Protein AF-A0A522DMA2-F1 (afdb_monomer_lite)

Sequence (103 aa):
MAAADKIDDKDSLLKEAADALDLAQRREDAIKLAFGMVERGKIPAFESYGLFQEKVAMLLEKDLRVVEQALELDVDVPSMGKVASESRPTDLTAAFFHRLTED

pLDDT: mean 76.03, std 19.19, range [38.88, 95.0]

Radius of gyration: 28.17 Å; chains: 1; bounding box: 78×41×78 Å

Secondary structure (DSSP, 8-state):
-HHHHHHHHHHHHHHHHHHHHHHHHHHHHHHHHHHHHHHTTSSPPPSSHHHHHHHHHHHHTS-HHHHHHHHHHTT-S--TT---------S-SHHHHTTSS--

Structure (mmCIF, N/CA/C/O backbone):
data_AF-A0A522DMA2-F1
#
_entry.id   AF-A0A522DMA2-F1
#
loop_
_atom_site.group_PDB
_atom_site.id
_atom_site.type_symbol
_atom_site.label_atom_id
_atom_site.label_alt_id
_atom_site.label_comp_id
_atom_site.label_asym_id
_atom_site.label_entity_id
_atom_site.label_seq_id
_atom_site.pdbx_PDB_ins_code
_atom_site.Cartn_x
_atom_site.Cartn_y
_atom_site.Cartn_z
_atom_site.occupancy
_atom_site.B_iso_or_equiv
_atom_site.auth_seq_id
_atom_site.auth_comp_id
_atom_site.auth_asym_id
_atom_site.auth_atom_id
_atom_site.pdbx_PDB_model_num
ATOM 1 N N . MET A 1 1 ? 29.744 -1.671 -36.058 1.00 54.06 1 MET A N 1
ATOM 2 C CA . MET A 1 1 ? 29.557 -2.289 -34.729 1.00 54.06 1 MET A CA 1
ATOM 3 C C . MET A 1 1 ? 28.885 -1.367 -33.694 1.00 54.06 1 MET A C 1
ATOM 5 O O . MET A 1 1 ? 28.721 -1.801 -32.577 1.00 54.06 1 MET A O 1
ATOM 9 N N . ALA A 1 2 ? 28.428 -0.151 -34.045 1.00 56.53 2 ALA A N 1
ATOM 10 C CA . ALA A 1 2 ? 27.877 0.827 -33.083 1.00 56.53 2 ALA A CA 1
ATOM 11 C C . ALA A 1 2 ? 26.331 0.921 -33.035 1.00 56.53 2 ALA A C 1
ATOM 13 O O . ALA A 1 2 ? 25.785 1.724 -32.288 1.00 56.53 2 ALA A O 1
ATOM 14 N N . ALA A 1 3 ? 25.620 0.168 -33.883 1.00 56.00 3 ALA A N 1
ATOM 15 C CA . ALA A 1 3 ? 24.154 0.181 -33.929 1.00 56.00 3 ALA A CA 1
ATOM 16 C C . ALA A 1 3 ? 23.521 -0.865 -32.997 1.00 56.00 3 ALA A C 1
ATOM 18 O O . ALA A 1 3 ? 22.424 -0.632 -32.512 1.00 56.00 3 ALA A O 1
ATOM 19 N N . ALA A 1 4 ? 24.223 -1.976 -32.736 1.00 55.88 4 ALA A N 1
ATOM 20 C CA . ALA A 1 4 ? 23.774 -3.026 -31.822 1.00 55.88 4 ALA A CA 1
ATOM 21 C C . ALA A 1 4 ? 23.801 -2.546 -30.358 1.00 55.88 4 ALA A C 1
ATOM 23 O O . ALA A 1 4 ? 22.764 -2.591 -29.713 1.00 55.88 4 ALA A O 1
ATOM 24 N N . ASP A 1 5 ? 24.907 -1.929 -29.909 1.00 60.66 5 ASP A N 1
ATOM 25 C CA . ASP A 1 5 ? 25.025 -1.329 -28.560 1.00 60.66 5 ASP A CA 1
ATOM 26 C C . ASP A 1 5 ? 23.893 -0.339 -28.242 1.00 60.66 5 ASP A C 1
ATOM 28 O O . ASP A 1 5 ? 23.335 -0.338 -27.154 1.00 60.66 5 ASP A O 1
ATOM 32 N N . LYS A 1 6 ? 23.500 0.497 -29.213 1.00 63.59 6 LYS A N 1
ATOM 33 C CA . LYS A 1 6 ? 22.443 1.503 -29.010 1.00 63.59 6 LYS A CA 1
ATOM 34 C C . LYS A 1 6 ? 21.038 0.910 -28.911 1.00 63.59 6 LYS A C 1
ATOM 36 O O . LYS A 1 6 ? 20.150 1.569 -28.373 1.00 63.59 6 LYS A O 1
ATOM 41 N N . ILE A 1 7 ? 20.811 -0.263 -29.503 1.00 64.94 7 ILE A N 1
ATOM 42 C CA . ILE A 1 7 ? 19.526 -0.966 -29.413 1.00 64.94 7 ILE A CA 1
ATOM 43 C C . ILE A 1 7 ? 19.442 -1.665 -28.055 1.00 64.94 7 ILE A C 1
ATOM 45 O O . ILE A 1 7 ? 18.440 -1.483 -27.369 1.00 64.94 7 ILE A O 1
ATOM 49 N N . ASP A 1 8 ? 20.515 -2.335 -27.626 1.00 69.00 8 ASP A N 1
ATOM 50 C CA . ASP A 1 8 ? 20.590 -2.967 -26.304 1.00 69.00 8 ASP A CA 1
ATOM 51 C C . ASP A 1 8 ? 20.446 -1.936 -25.164 1.00 69.00 8 ASP A C 1
ATOM 53 O O . ASP A 1 8 ? 19.694 -2.169 -24.214 1.00 69.00 8 ASP A O 1
ATOM 57 N N . ASP A 1 9 ? 21.052 -0.747 -25.291 1.00 79.94 9 ASP A N 1
ATOM 58 C CA . ASP A 1 9 ? 20.872 0.359 -24.336 1.00 79.94 9 ASP A CA 1
ATOM 59 C C . ASP A 1 9 ? 19.420 0.860 -24.283 1.00 79.94 9 ASP A C 1
ATOM 61 O O . ASP A 1 9 ? 18.880 1.140 -23.211 1.00 79.94 9 ASP A O 1
ATOM 65 N N . LYS A 1 10 ? 18.757 0.976 -25.438 1.00 82.12 10 LYS A N 1
ATOM 66 C CA . LYS A 1 10 ? 17.369 1.449 -25.504 1.00 82.12 10 LYS A CA 1
ATOM 67 C C . LYS A 1 10 ? 16.400 0.428 -24.912 1.00 82.12 10 LYS A C 1
ATOM 69 O O . LYS A 1 10 ? 15.500 0.818 -24.169 1.00 82.12 10 LYS A O 1
ATOM 74 N N . ASP A 1 11 ? 16.570 -0.847 -25.236 1.00 86.44 11 ASP A N 1
ATOM 75 C CA . ASP A 1 11 ? 15.714 -1.916 -24.722 1.00 86.44 11 ASP A CA 1
ATOM 76 C C . ASP A 1 11 ? 15.913 -2.100 -23.209 1.00 86.44 11 ASP A C 1
ATOM 78 O O . ASP A 1 11 ? 14.938 -2.312 -22.484 1.00 86.44 11 ASP A O 1
ATOM 82 N N . SER A 1 12 ? 17.139 -1.904 -22.709 1.00 86.62 12 SER A N 1
ATOM 83 C CA . SER A 1 12 ? 17.436 -1.854 -21.272 1.00 86.62 12 SER A CA 1
ATOM 84 C C . SER A 1 12 ? 16.704 -0.704 -20.568 1.00 86.62 12 SER A C 1
ATOM 86 O O . SER A 1 12 ? 16.005 -0.932 -19.580 1.00 86.62 12 SER A O 1
ATOM 88 N N . LEU A 1 13 ? 16.767 0.514 -21.117 1.00 88.38 13 LEU A N 1
ATOM 89 C CA . LEU A 1 13 ? 16.073 1.683 -20.556 1.00 88.38 13 LEU A CA 1
ATOM 90 C C . LEU A 1 13 ? 14.546 1.534 -20.584 1.00 88.38 13 LEU A C 1
ATOM 92 O O . LEU A 1 13 ? 13.860 1.944 -19.648 1.00 88.38 13 LEU A O 1
ATOM 96 N N . LEU A 1 14 ? 13.995 0.950 -21.651 1.00 91.25 14 LEU A N 1
ATOM 97 C CA . LEU A 1 14 ? 12.560 0.673 -21.747 1.00 91.25 14 LEU A CA 1
ATOM 98 C C . LEU A 1 14 ? 12.118 -0.367 -20.718 1.00 91.25 14 LEU A C 1
ATOM 100 O O . LEU A 1 14 ? 11.047 -0.219 -20.128 1.00 91.25 14 LEU A O 1
ATOM 104 N N . LYS A 1 15 ? 12.941 -1.390 -20.482 1.00 92.31 15 LYS A N 1
ATOM 105 C CA . LYS A 1 15 ? 12.688 -2.388 -19.446 1.00 92.31 15 LYS A CA 1
ATOM 106 C C . LYS A 1 15 ? 12.736 -1.769 -18.050 1.00 92.31 15 LYS A C 1
ATOM 108 O O . LYS A 1 15 ? 11.809 -1.976 -17.279 1.00 92.31 15 LYS A O 1
ATOM 113 N N . GLU A 1 16 ? 13.746 -0.954 -17.758 1.00 91.62 16 GLU A N 1
ATOM 114 C CA . GLU A 1 16 ? 13.850 -0.242 -16.479 1.00 91.62 16 GLU A CA 1
ATOM 115 C C . GLU A 1 16 ? 12.640 0.675 -16.240 1.00 91.62 16 GLU A C 1
ATOM 117 O O . GLU A 1 16 ? 12.067 0.688 -15.151 1.00 91.62 16 GLU A O 1
ATOM 122 N N . ALA A 1 17 ? 12.190 1.393 -17.274 1.00 90.69 17 ALA A N 1
ATOM 123 C CA . ALA A 1 17 ? 10.995 2.227 -17.190 1.00 90.69 17 ALA A CA 1
ATOM 124 C C . ALA A 1 17 ? 9.717 1.405 -16.944 1.00 90.69 17 ALA A C 1
ATOM 126 O O . ALA A 1 17 ? 8.855 1.831 -16.174 1.00 90.69 17 ALA A O 1
ATOM 127 N N . ALA A 1 18 ? 9.591 0.235 -17.578 1.00 92.94 18 ALA A N 1
ATOM 128 C CA . ALA A 1 18 ? 8.464 -0.669 -17.367 1.00 92.94 18 ALA A CA 1
ATOM 129 C C . ALA A 1 18 ? 8.456 -1.248 -15.943 1.00 92.94 18 ALA A C 1
ATOM 131 O O . ALA A 1 18 ? 7.417 -1.221 -15.285 1.00 92.94 18 ALA A O 1
ATOM 132 N N . ASP A 1 19 ? 9.613 -1.690 -15.446 1.00 92.94 19 ASP A N 1
ATOM 133 C CA . ASP A 1 19 ? 9.770 -2.213 -14.086 1.00 92.94 19 ASP A CA 1
ATOM 134 C C . ASP A 1 19 ? 9.461 -1.124 -13.037 1.00 92.94 19 ASP A C 1
ATOM 136 O O . ASP A 1 19 ? 8.780 -1.377 -12.039 1.00 92.94 19 ASP A O 1
ATOM 140 N N . ALA A 1 20 ? 9.894 0.118 -13.281 1.00 91.56 20 ALA A N 1
ATOM 141 C CA . ALA A 1 20 ? 9.582 1.257 -12.419 1.00 91.56 20 ALA A CA 1
ATOM 142 C C . ALA A 1 20 ? 8.082 1.595 -12.414 1.00 91.56 20 ALA A C 1
ATOM 144 O O . ALA A 1 20 ? 7.527 1.925 -11.361 1.00 91.56 20 ALA A O 1
ATOM 145 N N . LEU A 1 21 ? 7.419 1.505 -13.572 1.00 93.94 21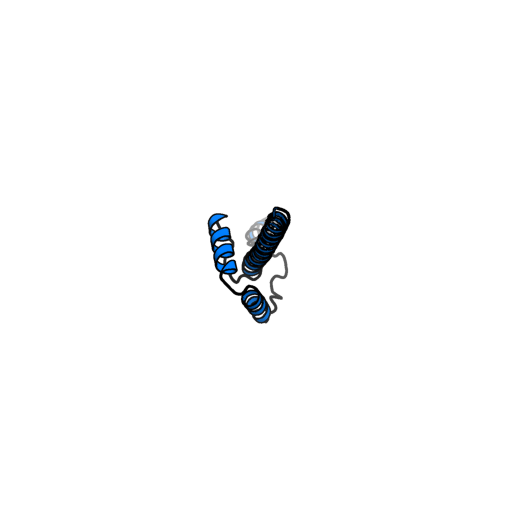 LEU A N 1
ATOM 146 C CA . LEU A 1 21 ? 5.980 1.737 -13.686 1.00 93.94 21 LEU A CA 1
ATOM 147 C C . LEU A 1 21 ? 5.178 0.651 -12.957 1.00 93.94 21 LEU A C 1
ATOM 149 O O . LEU A 1 21 ? 4.242 0.981 -12.230 1.00 93.94 21 LEU A O 1
ATOM 153 N N . ASP A 1 22 ? 5.567 -0.618 -13.097 1.00 92.31 22 ASP A N 1
ATOM 154 C CA . ASP A 1 22 ? 4.933 -1.731 -12.380 1.00 92.31 22 ASP A CA 1
ATOM 155 C C . ASP A 1 22 ? 5.077 -1.567 -10.861 1.00 92.31 22 ASP A C 1
ATOM 157 O O . ASP A 1 22 ? 4.101 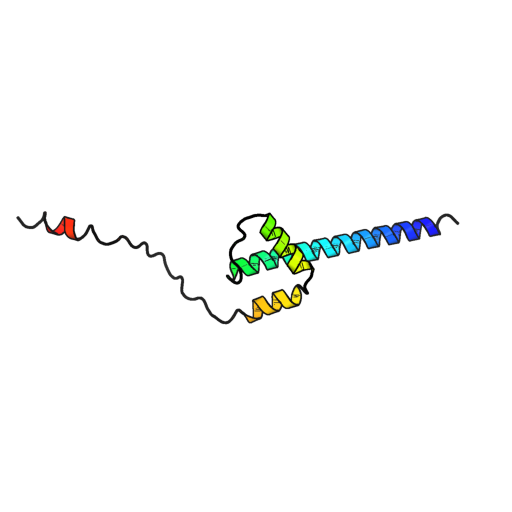-1.666 -10.112 1.00 92.31 22 ASP A O 1
ATOM 161 N N . LEU A 1 23 ? 6.275 -1.203 -10.392 1.00 90.88 23 LEU A N 1
ATOM 162 C CA . LEU A 1 23 ? 6.510 -0.924 -8.977 1.00 90.88 23 LEU A CA 1
ATOM 163 C 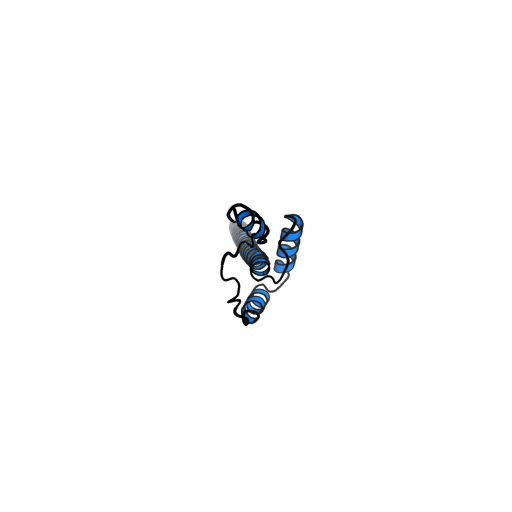C . LEU A 1 23 ? 5.652 0.244 -8.467 1.00 90.88 23 LEU A C 1
ATOM 165 O O . LEU A 1 23 ? 5.117 0.179 -7.355 1.00 90.88 23 LEU A O 1
ATOM 169 N N . ALA A 1 24 ? 5.508 1.308 -9.260 1.00 92.56 24 ALA A N 1
ATOM 170 C CA . ALA A 1 24 ? 4.667 2.448 -8.910 1.00 92.56 24 ALA A CA 1
ATOM 171 C C . ALA A 1 24 ? 3.189 2.046 -8.802 1.00 92.56 24 ALA A C 1
ATOM 173 O O . ALA A 1 24 ? 2.539 2.402 -7.816 1.00 92.56 24 ALA A O 1
ATOM 174 N N . GLN A 1 25 ? 2.691 1.250 -9.753 1.00 93.50 25 GLN A N 1
ATOM 175 C CA . GLN A 1 25 ? 1.319 0.744 -9.734 1.00 93.50 25 GLN A CA 1
ATOM 176 C C . GLN A 1 25 ? 1.066 -0.122 -8.497 1.00 93.50 25 GLN A C 1
ATOM 178 O O . GLN A 1 25 ? 0.129 0.125 -7.738 1.00 93.50 25 GLN A O 1
ATOM 183 N N . ARG A 1 26 ? 1.957 -1.082 -8.223 1.00 92.44 26 ARG A N 1
ATOM 184 C CA . ARG A 1 26 ? 1.861 -1.934 -7.029 1.00 92.44 26 ARG A CA 1
ATOM 185 C C . ARG A 1 26 ? 1.870 -1.119 -5.739 1.00 92.44 26 ARG A C 1
ATOM 187 O O . ARG A 1 26 ? 1.186 -1.475 -4.781 1.00 92.44 26 ARG A O 1
ATOM 194 N N . ARG A 1 27 ? 2.635 -0.024 -5.692 1.00 93.75 27 ARG A N 1
ATOM 195 C CA . ARG A 1 27 ? 2.651 0.875 -4.532 1.00 93.75 27 ARG A CA 1
ATOM 196 C C . ARG A 1 27 ? 1.324 1.603 -4.370 1.00 93.75 27 ARG A C 1
ATOM 198 O O . ARG A 1 27 ? 0.854 1.721 -3.242 1.00 93.75 27 ARG A O 1
ATOM 205 N N . GLU A 1 28 ? 0.720 2.070 -5.457 1.00 95.00 28 GLU A N 1
ATOM 206 C CA . GLU A 1 28 ? -0.607 2.688 -5.420 1.00 95.00 28 GLU A CA 1
ATOM 207 C C . GLU A 1 28 ? -1.667 1.711 -4.889 1.00 95.00 28 GLU A C 1
ATOM 209 O O . GLU A 1 28 ? -2.459 2.067 -4.013 1.00 95.00 28 GLU A O 1
ATOM 214 N N . ASP A 1 29 ? -1.630 0.461 -5.342 1.00 93.94 29 ASP A N 1
ATOM 215 C CA . ASP A 1 29 ? -2.567 -0.575 -4.901 1.00 93.94 29 ASP A CA 1
ATOM 216 C C . ASP A 1 29 ? -2.355 -0.943 -3.423 1.00 93.94 29 ASP A C 1
ATOM 218 O O . ASP A 1 29 ? -3.314 -1.035 -2.654 1.00 93.94 29 ASP A O 1
ATOM 222 N N . ALA A 1 30 ? -1.099 -1.051 -2.975 1.00 93.00 30 ALA A N 1
ATOM 223 C CA . ALA A 1 30 ? -0.769 -1.247 -1.564 1.00 93.00 30 ALA A CA 1
ATOM 224 C C . ALA A 1 30 ? -1.260 -0.084 -0.681 1.00 93.00 30 ALA A C 1
ATOM 226 O O . ALA A 1 30 ? -1.735 -0.309 0.433 1.00 93.00 30 ALA A O 1
ATOM 227 N N . ILE A 1 31 ? -1.185 1.157 -1.174 1.00 93.88 31 ILE A N 1
ATOM 228 C CA . ILE A 1 31 ? -1.721 2.338 -0.482 1.00 93.88 31 ILE A CA 1
ATOM 229 C C . ILE A 1 31 ? -3.244 2.242 -0.352 1.00 93.88 31 ILE A C 1
ATOM 231 O O . ILE A 1 31 ? -3.771 2.419 0.750 1.00 93.88 31 ILE A O 1
ATOM 235 N N . LYS A 1 32 ? -3.952 1.931 -1.445 1.00 93.81 32 LYS A N 1
ATOM 236 C CA . LYS A 1 32 ? -5.415 1.758 -1.435 1.00 93.81 32 LYS A CA 1
ATOM 237 C C . LYS A 1 32 ? -5.836 0.668 -0.456 1.00 93.81 32 LYS A C 1
ATOM 239 O O . LYS A 1 32 ? -6.747 0.884 0.338 1.00 93.81 32 LYS A O 1
ATOM 244 N N . LEU A 1 33 ? -5.131 -0.463 -0.452 1.00 93.00 33 LEU A N 1
ATOM 245 C CA . LEU A 1 33 ? -5.383 -1.552 0.488 1.00 93.00 33 LEU A CA 1
ATOM 246 C C . LEU A 1 33 ? -5.134 -1.124 1.932 1.00 93.00 33 LEU A C 1
ATOM 248 O O . LEU A 1 33 ? -5.980 -1.380 2.783 1.00 93.00 33 LEU A O 1
ATOM 252 N N . ALA A 1 34 ? -4.032 -0.427 2.222 1.00 92.44 34 ALA A N 1
ATOM 253 C CA . ALA A 1 34 ? -3.748 0.071 3.566 1.00 92.44 34 ALA A CA 1
ATOM 254 C C . ALA A 1 34 ? -4.885 0.959 4.102 1.00 92.44 34 ALA A C 1
ATOM 256 O O . ALA A 1 34 ? -5.307 0.779 5.245 1.00 92.44 34 ALA A O 1
ATOM 257 N N . PHE A 1 35 ? -5.425 1.861 3.277 1.00 91.62 35 PHE A N 1
ATOM 258 C CA . PHE A 1 35 ? -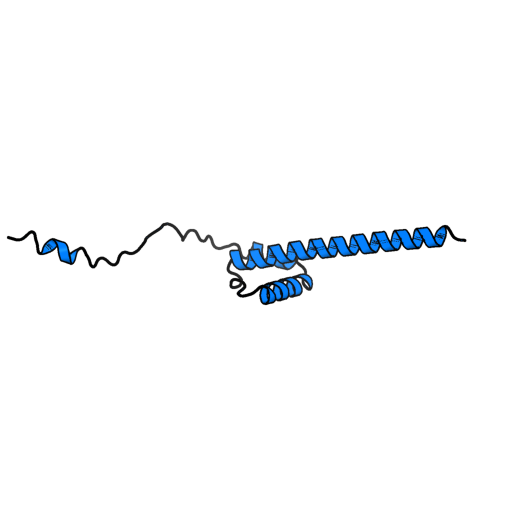6.597 2.658 3.647 1.00 91.62 35 PHE A CA 1
ATOM 259 C C . PHE A 1 35 ? -7.866 1.813 3.768 1.00 91.62 35 PHE A C 1
ATOM 261 O O . PHE A 1 35 ? -8.565 1.923 4.772 1.00 91.62 35 PHE A O 1
ATOM 268 N N . GLY A 1 36 ? -8.124 0.905 2.825 1.00 90.19 36 GLY A N 1
ATOM 269 C CA . GLY A 1 36 ? -9.276 0.006 2.880 1.00 90.19 36 GLY A CA 1
ATOM 270 C C . GLY A 1 36 ? -9.293 -0.869 4.140 1.00 90.19 36 GLY A C 1
ATOM 271 O O . GLY A 1 36 ? -10.356 -1.123 4.705 1.00 90.19 36 GLY A O 1
ATOM 272 N N . MET A 1 37 ? -8.124 -1.280 4.644 1.00 90.44 37 MET A N 1
ATOM 273 C CA . MET A 1 37 ? -8.004 -1.990 5.923 1.00 90.44 37 MET A CA 1
ATOM 274 C C . MET A 1 37 ? -8.430 -1.120 7.114 1.00 90.44 37 MET A C 1
ATOM 276 O O . MET A 1 37 ? -9.050 -1.639 8.043 1.00 90.44 37 MET A O 1
ATOM 280 N N . VAL A 1 38 ? -8.114 0.180 7.101 1.00 90.62 38 VAL A N 1
ATOM 281 C CA . VAL A 1 38 ? -8.546 1.133 8.139 1.00 90.62 38 VAL A CA 1
ATOM 282 C C . VAL A 1 38 ? -10.052 1.372 8.046 1.00 90.62 38 VAL A C 1
ATOM 284 O O . VAL A 1 38 ? -10.751 1.270 9.051 1.00 90.62 38 VAL A O 1
ATOM 287 N N . GLU A 1 39 ? -10.570 1.642 6.846 1.00 88.88 39 GLU A N 1
ATOM 288 C CA . GLU A 1 39 ? -11.995 1.923 6.614 1.00 88.88 39 GLU A CA 1
ATOM 289 C C . GLU A 1 39 ? -12.892 0.746 7.012 1.00 88.88 39 GLU A C 1
ATOM 291 O O . GLU A 1 39 ? -13.968 0.936 7.577 1.00 88.88 39 GLU A O 1
ATOM 296 N N . ARG A 1 40 ? -12.419 -0.484 6.782 1.00 87.25 40 ARG A N 1
ATOM 297 C CA . ARG A 1 40 ? -13.099 -1.723 7.193 1.00 87.25 40 ARG A CA 1
ATOM 298 C C . ARG A 1 40 ? -12.842 -2.103 8.656 1.00 87.25 40 ARG A C 1
ATOM 300 O O . ARG A 1 40 ? -13.296 -3.158 9.095 1.00 87.25 40 ARG A O 1
ATOM 307 N N . GLY A 1 41 ? -12.094 -1.290 9.405 1.00 86.38 41 GLY A N 1
ATOM 308 C CA . GLY A 1 41 ? -11.800 -1.507 10.823 1.00 86.38 41 GLY A CA 1
ATOM 309 C C . GLY A 1 41 ? -10.898 -2.709 11.116 1.00 86.38 41 GLY A C 1
ATOM 310 O O . GLY A 1 41 ? -10.878 -3.193 12.245 1.00 86.38 41 GLY A O 1
ATOM 311 N N . LYS A 1 42 ? -10.159 -3.215 10.121 1.00 87.31 42 LYS A N 1
ATOM 312 C CA . LYS A 1 42 ? -9.232 -4.351 10.282 1.00 87.31 42 LYS A CA 1
ATOM 313 C C . LYS A 1 42 ? -7.938 -3.943 10.980 1.00 87.31 42 LYS A C 1
ATOM 315 O O . LYS A 1 42 ? -7.290 -4.776 11.609 1.00 87.31 42 LYS A O 1
ATOM 320 N N . ILE A 1 43 ? -7.567 -2.672 10.866 1.00 88.62 43 ILE A N 1
ATOM 321 C CA . ILE A 1 43 ? -6.449 -2.055 11.582 1.00 88.62 43 ILE A CA 1
ATOM 322 C C . ILE A 1 43 ? -6.877 -0.679 12.115 1.00 88.62 43 ILE A C 1
ATOM 324 O O . ILE A 1 43 ? -7.789 -0.070 11.548 1.00 88.62 43 ILE A O 1
ATOM 328 N N . PRO A 1 44 ? -6.244 -0.171 13.187 1.00 91.00 44 PRO A N 1
ATOM 329 C CA . PRO A 1 44 ? -6.463 1.201 13.631 1.00 91.00 44 PRO A CA 1
ATOM 330 C C . PRO A 1 44 ? -5.976 2.210 12.583 1.00 91.00 44 PRO A C 1
ATOM 332 O O . PRO A 1 44 ? -5.146 1.895 11.729 1.00 91.00 44 PRO A O 1
ATOM 335 N N . ALA A 1 45 ? -6.477 3.443 12.676 1.00 92.31 45 ALA A N 1
ATOM 336 C CA . ALA A 1 45 ? -5.994 4.544 11.852 1.00 92.31 45 ALA A CA 1
ATOM 337 C C . ALA A 1 45 ? -4.495 4.790 12.084 1.00 92.31 45 ALA A C 1
ATOM 339 O O . ALA A 1 45 ? -3.992 4.657 13.199 1.00 92.31 45 ALA A O 1
ATOM 340 N N . PHE A 1 46 ? -3.783 5.166 11.023 1.00 92.25 46 PHE A N 1
ATOM 341 C CA . PHE A 1 46 ? -2.359 5.465 11.114 1.00 92.25 46 PHE A CA 1
ATOM 342 C C . PHE A 1 46 ? -2.130 6.752 11.913 1.00 92.25 46 PHE A C 1
ATOM 344 O O .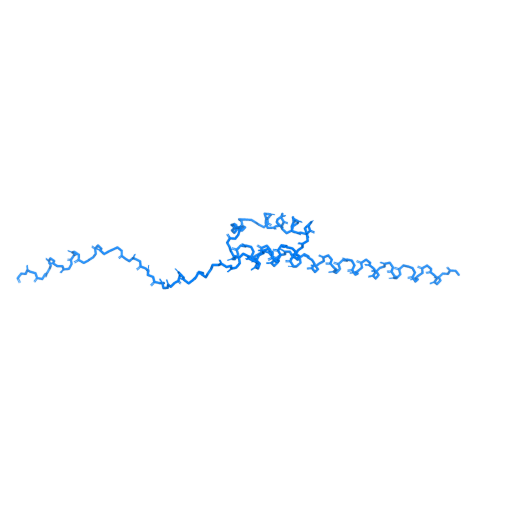 PHE A 1 46 ? -2.573 7.826 11.515 1.00 92.25 46 PHE A O 1
ATOM 351 N N . GLU A 1 47 ? -1.392 6.648 13.016 1.00 92.00 47 GLU A N 1
ATOM 352 C CA . GLU A 1 47 ? -1.057 7.791 13.879 1.00 92.00 47 GLU A CA 1
ATOM 353 C C . GLU A 1 47 ? 0.045 8.681 13.286 1.00 92.00 47 GLU A C 1
ATOM 355 O O . GLU A 1 47 ? 0.221 9.831 13.684 1.00 92.00 47 GLU A O 1
ATOM 360 N N . SER A 1 48 ? 0.811 8.155 12.327 1.00 95.00 48 SER A N 1
ATOM 361 C CA . SER A 1 48 ? 1.866 8.895 11.644 1.00 95.00 48 SER A CA 1
ATOM 362 C C . SER A 1 48 ? 2.071 8.402 10.217 1.00 95.00 48 SER A C 1
ATOM 364 O O . SER A 1 48 ? 1.766 7.258 9.869 1.00 95.00 48 SER A O 1
ATOM 366 N N . TYR A 1 49 ? 2.671 9.262 9.395 1.00 90.81 49 TYR A N 1
ATOM 367 C CA . TYR A 1 49 ? 3.067 8.903 8.036 1.00 90.81 49 TYR A CA 1
ATOM 368 C C . TYR A 1 49 ? 4.111 7.772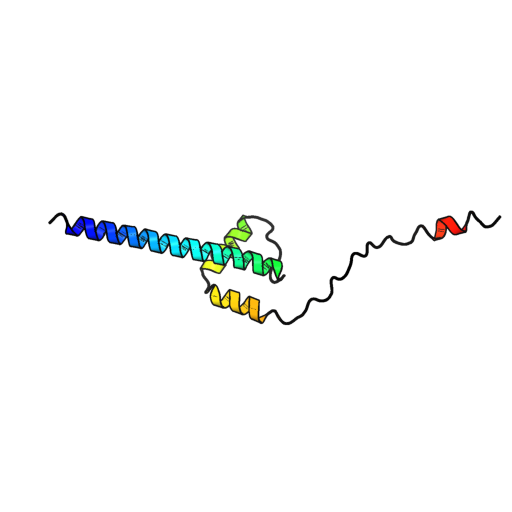 8.001 1.00 90.81 49 TYR A C 1
ATOM 370 O O . TYR A 1 49 ? 4.120 6.981 7.062 1.00 90.81 49 TYR A O 1
ATOM 378 N N . GLY A 1 50 ? 4.957 7.654 9.031 1.00 94.25 50 GLY A N 1
ATOM 379 C CA . GLY A 1 50 ? 5.955 6.584 9.131 1.00 94.25 50 GLY A CA 1
ATOM 380 C C . GLY A 1 50 ? 5.318 5.198 9.239 1.00 94.25 50 GLY A C 1
ATOM 381 O O . GLY A 1 50 ? 5.652 4.313 8.458 1.00 94.25 50 GLY A O 1
ATOM 382 N N . LEU A 1 51 ? 4.331 5.045 10.129 1.00 91.94 51 LEU A N 1
ATOM 383 C CA . LEU A 1 51 ? 3.589 3.786 10.298 1.00 91.94 51 LEU A CA 1
ATOM 384 C C . LEU A 1 51 ? 2.806 3.406 9.035 1.00 91.94 51 LEU A C 1
ATOM 386 O O . LEU A 1 51 ? 2.709 2.234 8.675 1.00 91.94 51 LEU A O 1
ATOM 390 N N . PHE A 1 52 ? 2.276 4.405 8.330 1.00 93.31 52 PHE A N 1
ATOM 391 C CA . PHE A 1 52 ? 1.647 4.194 7.032 1.00 93.31 52 PHE A CA 1
ATOM 392 C C . PHE A 1 52 ? 2.645 3.668 5.989 1.00 93.31 52 PHE A C 1
ATOM 394 O O . PHE A 1 52 ? 2.362 2.671 5.325 1.00 93.31 52 PHE A O 1
ATOM 401 N N . GLN A 1 53 ? 3.827 4.284 5.862 1.00 94.56 53 GLN A N 1
ATOM 402 C CA . GLN A 1 53 ? 4.857 3.815 4.925 1.00 94.56 53 GLN A CA 1
ATOM 403 C C . GLN A 1 53 ? 5.339 2.401 5.259 1.00 94.56 53 GLN A C 1
ATOM 405 O O . GLN A 1 53 ? 5.510 1.595 4.347 1.00 94.56 53 GLN A O 1
ATOM 410 N N . GLU A 1 54 ? 5.500 2.078 6.543 1.00 93.88 54 GLU A N 1
ATOM 411 C CA . GLU A 1 54 ? 5.851 0.729 6.990 1.00 93.88 54 GLU A CA 1
ATOM 412 C C . GLU A 1 54 ? 4.782 -0.287 6.567 1.00 93.88 54 GLU A C 1
ATOM 414 O O . GLU A 1 54 ? 5.099 -1.343 6.019 1.00 93.88 54 GLU A O 1
ATOM 419 N N . LYS A 1 55 ? 3.497 0.057 6.725 1.00 92.75 55 LYS A N 1
ATOM 420 C CA . LYS A 1 55 ? 2.396 -0.808 6.288 1.00 92.75 55 LYS A CA 1
ATOM 421 C C . LYS A 1 55 ? 2.373 -1.006 4.776 1.00 92.75 55 LYS A C 1
ATOM 423 O O . LYS A 1 55 ? 2.181 -2.134 4.327 1.00 92.75 55 LYS A O 1
ATOM 428 N N . VAL A 1 56 ? 2.589 0.052 3.999 1.00 93.25 56 VAL A N 1
ATOM 429 C CA . VAL A 1 56 ? 2.671 -0.026 2.531 1.00 93.25 56 VAL A CA 1
ATOM 430 C C . VAL A 1 56 ? 3.856 -0.890 2.096 1.00 93.25 56 VAL A C 1
ATOM 432 O O . VAL A 1 56 ? 3.691 -1.741 1.226 1.00 93.25 56 VAL A O 1
ATOM 435 N N . ALA A 1 57 ? 5.023 -0.734 2.726 1.00 92.44 57 ALA A N 1
ATOM 436 C CA . ALA A 1 57 ? 6.191 -1.572 2.459 1.00 92.44 57 ALA A CA 1
ATOM 437 C C . ALA A 1 57 ? 5.909 -3.051 2.767 1.00 92.44 57 ALA A C 1
ATOM 439 O O . ALA A 1 57 ? 6.142 -3.907 1.917 1.00 92.44 57 ALA A O 1
ATOM 440 N N . MET A 1 58 ? 5.303 -3.347 3.922 1.00 91.75 58 MET A N 1
ATOM 441 C CA . MET A 1 58 ? 4.891 -4.711 4.267 1.00 91.75 58 MET A CA 1
ATOM 442 C C . MET A 1 58 ? 3.895 -5.297 3.261 1.00 91.75 58 MET A C 1
ATOM 444 O O . MET A 1 58 ? 3.963 -6.485 2.962 1.00 91.75 58 MET A O 1
ATOM 448 N N . LEU A 1 59 ? 2.959 -4.495 2.745 1.00 90.81 59 LEU A N 1
ATOM 449 C CA . LEU A 1 59 ? 1.996 -4.943 1.738 1.00 90.81 59 LEU A CA 1
ATOM 450 C C . LEU A 1 59 ? 2.673 -5.240 0.394 1.00 90.81 59 LEU A C 1
ATOM 452 O O . LEU A 1 59 ? 2.323 -6.226 -0.246 1.00 90.81 59 LEU A O 1
ATOM 456 N N . LEU A 1 60 ? 3.674 -4.454 -0.005 1.00 91.62 60 LEU A N 1
ATOM 457 C CA . LEU A 1 60 ? 4.440 -4.681 -1.236 1.00 91.62 60 LEU A CA 1
ATOM 458 C C . LEU A 1 60 ? 5.233 -5.998 -1.233 1.00 91.62 60 LEU A C 1
ATOM 460 O O . LEU A 1 60 ? 5.465 -6.568 -2.301 1.00 91.62 60 LEU A O 1
ATOM 464 N N . GLU A 1 61 ? 5.612 -6.501 -0.057 1.00 91.12 61 GLU A N 1
ATOM 465 C CA . GLU A 1 61 ? 6.243 -7.819 0.113 1.00 91.12 61 GLU A CA 1
ATOM 466 C C . GLU A 1 61 ? 5.250 -8.990 0.024 1.00 91.12 61 GLU A C 1
ATOM 468 O O . GLU A 1 61 ? 5.659 -10.154 -0.023 1.00 91.12 61 GLU A O 1
ATOM 473 N N . LYS A 1 62 ? 3.943 -8.712 0.032 1.00 88.12 62 LYS A N 1
ATOM 474 C CA . LYS A 1 62 ? 2.881 -9.719 -0.058 1.00 88.12 62 LYS A CA 1
ATOM 475 C C . LYS A 1 62 ? 2.260 -9.740 -1.449 1.00 88.12 62 LYS A C 1
ATOM 477 O O . LYS A 1 62 ? 2.405 -8.817 -2.249 1.00 88.12 62 LYS A O 1
ATOM 482 N N . ASP A 1 63 ? 1.520 -10.811 -1.718 1.00 87.81 63 ASP A N 1
ATOM 483 C CA . ASP A 1 63 ? 0.596 -10.828 -2.844 1.00 87.81 63 ASP A CA 1
ATOM 484 C C . ASP A 1 63 ? -0.623 -9.963 -2.496 1.00 87.81 63 ASP A C 1
ATOM 486 O O . ASP A 1 63 ? -1.480 -10.354 -1.698 1.00 87.81 63 ASP A O 1
ATOM 490 N N . LEU A 1 64 ? -0.674 -8.763 -3.080 1.00 87.44 64 LEU A N 1
ATOM 491 C CA . LEU A 1 64 ? -1.745 -7.794 -2.852 1.00 87.44 64 LEU A CA 1
ATOM 492 C C . LEU A 1 64 ? -3.126 -8.362 -3.197 1.00 87.44 64 LEU A C 1
ATOM 494 O O . LEU A 1 64 ? -4.088 -8.036 -2.506 1.00 87.44 64 LEU A O 1
ATOM 498 N N . ARG A 1 65 ? -3.227 -9.266 -4.184 1.00 87.12 65 ARG A N 1
ATOM 499 C CA . ARG A 1 65 ? -4.508 -9.881 -4.574 1.00 87.12 65 ARG A CA 1
ATOM 500 C C . ARG A 1 65 ? -5.051 -10.782 -3.477 1.00 87.12 65 ARG A C 1
ATOM 502 O O . ARG A 1 65 ? -6.251 -10.806 -3.239 1.00 87.12 65 ARG A O 1
ATOM 509 N N . VAL A 1 66 ? -4.171 -11.505 -2.785 1.00 86.00 66 VAL A N 1
ATOM 510 C CA . VAL A 1 66 ? -4.565 -12.356 -1.654 1.00 86.00 66 VAL A CA 1
ATOM 511 C C . VAL A 1 66 ? -5.054 -11.498 -0.489 1.00 86.00 66 VAL A C 1
ATOM 513 O O . VAL A 1 66 ? -6.036 -11.847 0.161 1.00 86.00 66 VAL A O 1
ATOM 516 N N . VAL A 1 67 ? -4.400 -10.360 -0.235 1.00 83.50 67 VAL A N 1
ATOM 517 C CA . VAL A 1 67 ? -4.824 -9.419 0.814 1.00 83.50 67 VAL A CA 1
ATOM 518 C C . VAL A 1 67 ? -6.175 -8.791 0.471 1.00 83.50 67 VAL A C 1
ATOM 520 O O . VAL A 1 67 ? -7.043 -8.710 1.336 1.00 83.50 67 VAL A O 1
ATOM 523 N N . GLU A 1 68 ? -6.372 -8.384 -0.780 1.00 86.75 68 GLU A N 1
ATOM 524 C CA . GLU A 1 68 ? -7.641 -7.848 -1.275 1.00 86.75 68 GLU A CA 1
ATOM 525 C C . GLU A 1 68 ? -8.775 -8.872 -1.149 1.00 86.75 68 GLU A C 1
ATOM 527 O O . GLU A 1 68 ? -9.791 -8.588 -0.519 1.00 86.75 68 GLU A O 1
ATOM 532 N N . GLN A 1 69 ? -8.563 -10.100 -1.627 1.00 85.56 69 GLN A N 1
ATOM 533 C CA . GLN A 1 69 ? -9.534 -11.189 -1.493 1.00 85.56 69 GLN A CA 1
ATOM 534 C C . GLN A 1 69 ? -9.854 -11.498 -0.030 1.00 85.56 69 GLN A C 1
ATOM 536 O O . GLN A 1 69 ? -11.014 -11.704 0.318 1.00 85.56 69 GLN A O 1
ATOM 541 N N . ALA A 1 70 ? -8.851 -11.495 0.852 1.00 84.00 70 ALA A N 1
ATOM 542 C CA . ALA A 1 70 ? -9.080 -11.669 2.282 1.00 84.00 70 ALA A CA 1
ATOM 543 C C . ALA A 1 70 ? -9.957 -10.543 2.850 1.00 84.00 70 ALA A C 1
ATOM 545 O O . ALA A 1 70 ? -10.847 -10.815 3.650 1.00 84.00 70 ALA A O 1
ATOM 546 N N . LEU A 1 71 ? -9.756 -9.297 2.410 1.00 83.12 71 LEU A N 1
ATOM 547 C CA . LEU A 1 71 ? -10.584 -8.162 2.823 1.00 83.12 71 LEU A CA 1
ATOM 548 C C . LEU A 1 71 ? -12.017 -8.234 2.291 1.00 83.12 71 LEU A C 1
ATOM 550 O O . LEU A 1 71 ? -12.914 -7.705 2.950 1.00 83.12 71 LEU A O 1
ATOM 554 N N . GLU A 1 72 ? -12.235 -8.842 1.125 1.00 84.00 72 GLU A N 1
ATOM 555 C CA . GLU A 1 72 ? -13.556 -9.063 0.522 1.00 84.00 72 GLU A CA 1
ATOM 556 C C . GLU A 1 72 ? -14.322 -10.232 1.150 1.00 84.00 72 GLU A C 1
ATOM 558 O O . GLU A 1 72 ? -15.529 -10.131 1.355 1.00 84.00 72 GLU A O 1
ATOM 563 N N . LEU A 1 73 ? -13.639 -11.323 1.500 1.00 78.00 73 LEU A N 1
ATOM 564 C CA . LEU A 1 73 ? -14.256 -12.478 2.165 1.00 78.00 73 LEU A CA 1
ATOM 565 C C . LEU A 1 73 ? -14.737 -12.145 3.583 1.00 78.00 73 LEU A C 1
ATOM 567 O O . LEU A 1 73 ? -15.707 -12.718 4.068 1.00 78.00 73 LEU A O 1
ATOM 571 N N . ASP A 1 74 ? -14.089 -11.178 4.226 1.00 64.25 74 ASP A N 1
ATOM 572 C CA . ASP A 1 74 ? -14.416 -10.702 5.570 1.00 64.25 74 ASP A CA 1
ATOM 573 C C . ASP A 1 74 ? -15.590 -9.692 5.604 1.00 64.25 74 ASP A C 1
ATOM 575 O O . ASP A 1 74 ? -15.805 -9.031 6.625 1.00 64.25 74 ASP A O 1
ATOM 579 N N . VAL A 1 75 ? -16.320 -9.522 4.488 1.00 58.72 75 VAL A N 1
ATOM 580 C CA . VAL A 1 75 ? -17.437 -8.561 4.328 1.00 58.72 75 VAL A CA 1
ATOM 581 C C . VAL A 1 75 ? -18.765 -9.080 4.899 1.00 58.72 75 VAL A C 1
ATOM 583 O O . VAL A 1 75 ? -19.741 -8.335 4.958 1.00 58.72 75 VAL A O 1
ATOM 586 N N . ASP A 1 76 ? -18.828 -10.309 5.408 1.00 52.69 76 ASP A N 1
ATOM 587 C CA . ASP A 1 76 ? -20.084 -10.873 5.909 1.00 52.69 76 ASP A CA 1
ATOM 588 C C . ASP A 1 76 ? -20.364 -10.526 7.386 1.00 52.69 76 ASP A C 1
ATOM 590 O O . ASP A 1 76 ? -20.368 -11.392 8.254 1.00 52.69 76 ASP A O 1
ATOM 594 N N . VAL A 1 77 ? -20.609 -9.238 7.672 1.00 49.25 77 VAL A N 1
ATOM 595 C CA . VAL A 1 77 ? -21.599 -8.799 8.679 1.00 49.25 77 VAL A CA 1
ATOM 596 C C . VAL A 1 77 ? -22.150 -7.426 8.257 1.00 49.25 77 VAL A C 1
ATOM 598 O O . VAL A 1 77 ? -21.401 -6.444 8.233 1.00 49.25 77 VAL A O 1
ATOM 601 N N . PRO A 1 78 ? -23.457 -7.284 7.972 1.00 46.03 78 PRO A N 1
ATOM 602 C CA . PRO A 1 78 ? -24.045 -5.979 7.721 1.00 46.03 78 PRO A CA 1
ATOM 603 C C . PRO A 1 78 ? -24.004 -5.150 9.009 1.00 46.03 78 PRO A C 1
ATOM 605 O O . PRO A 1 78 ? -24.775 -5.376 9.939 1.00 46.03 78 PRO A O 1
ATOM 608 N N . SER A 1 79 ? -23.161 -4.119 9.049 1.00 46.00 79 SER A N 1
ATOM 609 C CA . SER A 1 79 ? -23.311 -3.010 9.998 1.00 46.00 79 SER A CA 1
ATOM 610 C C . SER A 1 79 ? -24.498 -2.114 9.584 1.00 46.00 79 SER A C 1
ATOM 612 O O . SER A 1 79 ? -24.351 -0.908 9.375 1.00 46.00 79 SER A O 1
ATOM 614 N N . MET A 1 80 ? -25.706 -2.682 9.492 1.00 50.47 80 MET A N 1
ATOM 615 C CA . MET A 1 80 ? -26.947 -1.918 9.655 1.00 50.47 80 MET A CA 1
ATOM 616 C C . MET A 1 80 ? -27.118 -1.625 11.151 1.00 50.47 80 MET A C 1
ATOM 618 O O . MET A 1 80 ? -27.810 -2.342 11.866 1.00 50.47 80 MET A O 1
ATOM 622 N N . GLY A 1 81 ? -26.417 -0.612 11.660 1.00 44.59 81 GLY A N 1
ATOM 623 C CA . GLY A 1 81 ? -26.429 -0.334 13.100 1.00 44.59 81 GLY A CA 1
ATOM 624 C C . GLY A 1 81 ? -25.855 1.006 13.547 1.00 44.59 81 GLY A C 1
ATOM 625 O O . GLY A 1 81 ? -25.770 1.245 14.745 1.00 44.59 81 GLY A O 1
ATOM 626 N N . LYS A 1 82 ? -25.489 1.905 12.627 1.00 45.03 82 LYS A N 1
ATOM 627 C CA . LYS A 1 82 ? -25.307 3.329 12.955 1.00 45.03 82 LYS A CA 1
ATOM 628 C C . LYS A 1 82 ? -26.330 4.176 12.214 1.00 45.03 82 LYS A C 1
ATOM 630 O O . LYS A 1 82 ? -26.014 5.083 11.454 1.00 45.03 82 LYS A O 1
ATOM 635 N N . VAL A 1 83 ? -27.589 3.822 12.452 1.00 48.31 83 VAL A N 1
ATOM 636 C CA . VAL A 1 83 ? -28.686 4.783 12.435 1.00 48.31 83 VAL A CA 1
ATOM 637 C C . VAL A 1 83 ? -28.350 5.936 13.380 1.00 48.31 83 VAL A C 1
ATOM 639 O O . VAL A 1 83 ? -27.861 5.714 14.481 1.00 48.31 83 VAL A O 1
ATOM 642 N N . ALA A 1 84 ? -28.644 7.140 12.897 1.00 43.53 84 ALA A N 1
ATOM 643 C CA . ALA A 1 84 ? -29.098 8.291 13.662 1.00 43.53 84 ALA A CA 1
ATOM 644 C C . ALA A 1 84 ? -28.229 8.748 14.848 1.00 43.53 84 ALA A C 1
ATOM 646 O O . ALA A 1 84 ? -28.238 8.195 15.938 1.00 43.53 84 ALA A O 1
ATOM 647 N N . SER A 1 85 ? -27.561 9.881 14.644 1.00 47.91 85 SER A N 1
ATOM 648 C CA . SER A 1 85 ? -27.900 11.113 15.363 1.00 47.91 85 SER A CA 1
ATOM 649 C C . SER A 1 85 ? -28.855 10.945 16.563 1.00 47.91 85 SER A C 1
ATOM 651 O O . SER A 1 85 ? -30.030 11.276 16.463 1.00 47.91 85 SER A O 1
ATOM 653 N N . GLU A 1 86 ? -28.336 10.518 17.708 1.00 40.44 86 GLU A N 1
ATOM 654 C CA . GLU A 1 86 ? -28.893 10.860 19.017 1.00 40.44 86 GLU A CA 1
ATOM 655 C C . GLU A 1 86 ? -27.751 11.367 19.895 1.00 40.44 86 GLU A C 1
ATOM 657 O O . GLU A 1 86 ? -27.094 10.654 20.655 1.00 40.44 86 GLU A O 1
ATOM 662 N N . SER A 1 87 ? -27.507 12.666 19.748 1.00 38.88 87 SER A N 1
ATOM 663 C CA . SER A 1 87 ? -27.193 13.545 20.864 1.00 38.88 87 SER A CA 1
ATOM 664 C C . SER A 1 87 ? -27.993 13.094 22.088 1.00 38.88 87 SER A C 1
ATOM 666 O O . SER A 1 87 ? -29.211 13.221 22.116 1.00 38.88 87 SER A O 1
ATOM 668 N N . ARG A 1 88 ? -27.315 12.579 23.112 1.00 39.72 88 ARG A N 1
ATOM 669 C CA . ARG A 1 88 ? -27.875 12.537 24.463 1.00 39.72 88 ARG A CA 1
ATOM 670 C C . ARG A 1 88 ? -27.661 13.915 25.087 1.00 39.72 88 ARG A C 1
ATOM 672 O O . ARG A 1 88 ? -26.534 14.183 25.505 1.00 39.72 88 ARG A O 1
ATOM 679 N N . PRO A 1 89 ? -28.665 14.798 25.211 1.00 41.81 89 PRO A N 1
ATOM 680 C CA . PRO A 1 89 ? -28.680 15.684 26.350 1.00 41.81 89 PRO A CA 1
ATOM 681 C C . PRO A 1 89 ? -29.179 14.853 27.533 1.00 41.81 89 PRO A C 1
ATOM 683 O O . PRO A 1 89 ? -30.296 14.344 27.547 1.00 41.81 89 PRO A O 1
ATOM 686 N N . THR A 1 90 ? -28.303 14.661 28.511 1.00 47.41 90 THR A N 1
ATOM 687 C CA . THR A 1 90 ? -28.673 14.202 29.845 1.00 47.41 90 THR A CA 1
ATOM 688 C C . THR A 1 90 ? -29.787 15.113 30.352 1.00 47.41 90 THR A C 1
ATOM 690 O O . THR A 1 90 ? -29.581 16.318 30.494 1.00 47.41 90 THR A O 1
ATOM 693 N N . ASP A 1 91 ? -30.966 14.542 30.563 1.00 47.44 91 ASP A N 1
ATOM 694 C CA . ASP A 1 91 ? -32.198 15.239 30.923 1.00 47.44 91 ASP A CA 1
ATOM 695 C C . ASP A 1 91 ? -32.142 15.725 32.386 1.00 47.44 91 ASP A C 1
ATOM 697 O O . ASP A 1 91 ? -32.771 15.187 33.294 1.00 47.44 91 ASP A O 1
ATOM 701 N N . LEU A 1 92 ? -31.281 16.716 32.636 1.00 54.97 92 LEU A N 1
ATOM 702 C CA . LEU A 1 92 ? -31.121 17.414 33.916 1.00 54.97 92 LEU A CA 1
ATOM 703 C C . LEU A 1 92 ? -31.868 18.758 33.938 1.00 54.97 92 LEU A C 1
ATOM 705 O O . LEU A 1 92 ? -31.850 19.452 34.953 1.00 54.97 92 LEU A O 1
ATOM 709 N N . THR A 1 93 ? -32.547 19.133 32.851 1.00 52.66 93 THR A N 1
ATOM 710 C CA . THR A 1 93 ? -33.315 20.385 32.750 1.00 52.66 93 THR A CA 1
ATOM 711 C C . THR A 1 93 ? -34.822 20.189 32.927 1.00 52.66 93 THR A C 1
ATOM 713 O O . THR A 1 93 ? -35.492 21.146 33.319 1.00 52.66 93 THR A O 1
ATOM 716 N N . ALA A 1 94 ? -35.362 18.974 32.760 1.00 52.47 94 ALA A N 1
ATOM 717 C CA . ALA A 1 94 ? -36.778 18.693 33.031 1.00 52.47 94 ALA A CA 1
ATOM 718 C C . ALA A 1 94 ? -37.164 18.920 34.508 1.00 52.47 94 ALA A C 1
ATOM 720 O O . ALA A 1 94 ? -38.266 19.375 34.799 1.00 52.47 94 ALA A O 1
ATOM 721 N N . ALA A 1 95 ? -36.244 18.716 35.457 1.00 54.44 95 ALA A N 1
ATOM 722 C CA . ALA A 1 95 ? -36.507 18.964 36.879 1.00 54.44 95 ALA A CA 1
ATOM 723 C C . ALA A 1 95 ? -36.531 20.458 37.270 1.00 54.44 95 ALA A C 1
ATOM 725 O O . ALA A 1 95 ? -36.989 20.795 38.360 1.00 54.44 95 ALA A O 1
ATOM 726 N N . PHE A 1 96 ? -36.047 21.364 36.412 1.00 56.81 96 PHE A N 1
ATOM 727 C CA . PHE A 1 96 ? -35.960 22.792 36.742 1.00 56.81 96 PHE A CA 1
ATOM 728 C C . PHE A 1 96 ? -37.257 23.556 36.428 1.00 56.81 96 PHE A C 1
ATOM 730 O O . PHE A 1 96 ? -37.588 24.516 37.120 1.00 56.81 96 PHE A O 1
ATOM 737 N N . PHE A 1 97 ? -38.030 23.114 35.429 1.00 56.59 97 PHE A N 1
ATOM 738 C CA . PHE A 1 97 ? -39.250 23.810 34.992 1.00 56.59 97 PHE A CA 1
ATOM 739 C C . PHE A 1 97 ? -40.531 23.379 35.722 1.00 56.59 97 PHE A C 1
ATOM 741 O O . PHE A 1 97 ? -41.517 24.113 35.695 1.00 56.59 97 PHE A O 1
ATOM 748 N N . HIS A 1 98 ? -40.513 22.258 36.448 1.00 53.09 98 HIS A N 1
ATOM 749 C CA . HIS A 1 98 ? -41.660 21.805 37.246 1.00 53.09 98 HIS A CA 1
ATOM 750 C C . HIS A 1 98 ? -41.786 22.476 38.625 1.00 53.09 98 HIS A C 1
ATOM 752 O O . HIS A 1 98 ? -42.745 22.205 39.333 1.00 53.09 98 HIS A O 1
ATOM 758 N N . ARG A 1 99 ? -40.863 23.370 39.014 1.00 52.84 99 ARG A N 1
ATOM 759 C CA . ARG A 1 99 ? -40.912 24.077 40.313 1.00 52.84 99 ARG A CA 1
ATOM 760 C C . ARG A 1 99 ? -41.264 25.569 40.218 1.00 52.84 99 ARG A C 1
ATOM 762 O O . ARG A 1 99 ? -41.212 26.265 41.222 1.00 52.84 99 ARG A O 1
ATOM 769 N N . LEU A 1 100 ? -41.602 26.077 39.031 1.00 53.16 100 LEU A N 1
ATOM 770 C CA . LEU A 1 100 ? -41.954 27.495 38.824 1.00 53.16 100 LEU A CA 1
ATOM 771 C C . LEU A 1 100 ? -43.399 27.707 38.343 1.00 53.16 100 LEU A C 1
ATOM 773 O O . LEU A 1 100 ? -43.759 28.814 37.960 1.00 53.16 100 LEU A O 1
ATOM 777 N N . THR A 1 101 ? -44.205 26.645 38.327 1.00 55.12 101 THR A N 1
ATOM 778 C CA . THR A 1 101 ? -45.603 26.654 37.858 1.00 55.12 101 THR A CA 1
ATOM 779 C C . THR A 1 101 ? -46.597 26.098 38.881 1.00 55.12 101 THR A C 1
ATOM 781 O O . THR A 1 101 ? -47.786 26.049 38.589 1.00 55.12 101 THR A O 1
ATOM 784 N N . GLU A 1 102 ? -46.136 25.731 40.079 1.00 51.59 102 GLU A N 1
ATOM 785 C CA . GLU A 1 102 ? -46.998 25.470 41.236 1.00 51.59 102 GLU A CA 1
ATOM 786 C C . GLU A 1 102 ? -46.902 26.659 42.199 1.00 51.59 102 GLU A C 1
ATOM 788 O O . GLU A 1 102 ? -46.131 26.640 43.159 1.00 51.59 102 GLU A O 1
ATOM 793 N N . ASP A 1 103 ? -47.662 27.703 41.873 1.00 44.81 103 ASP A N 1
ATOM 794 C CA . ASP A 1 103 ? -48.219 28.681 42.813 1.00 44.81 103 ASP A CA 1
ATOM 795 C C . ASP A 1 103 ? -49.728 28.767 42.519 1.00 44.81 103 ASP A C 1
ATOM 797 O O . ASP A 1 103 ? -50.080 28.854 41.315 1.00 44.81 103 ASP A O 1
#

Foldseek 3Di:
DPPVVVVVVVVVVVVVVVVVVVLVVLLVLLLVLLVLCCVLVVDPDDPDPVVSVVSSVVCSVDDSVVSVVVSVVVPPDDCPDPDDDDDDPPPPCVVVVVVPPDD